Protein AF-A0A7V0IU52-F1 (afdb_monomer_lite)

Structure (mmCIF, N/CA/C/O backbone):
data_AF-A0A7V0IU52-F1
#
_entry.id 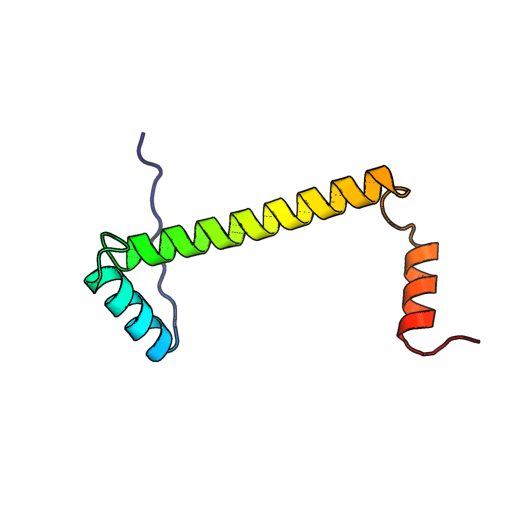  AF-A0A7V0IU52-F1
#
loop_
_atom_site.group_PDB
_atom_site.id
_atom_site.type_symbol
_atom_site.label_atom_id
_atom_site.label_alt_id
_atom_site.label_comp_id
_atom_site.label_asym_id
_atom_site.label_entity_id
_atom_site.label_seq_id
_atom_site.pdbx_PDB_ins_code
_atom_site.Cartn_x
_atom_site.Cartn_y
_atom_site.Cartn_z
_atom_site.occupancy
_atom_site.B_iso_or_equiv
_atom_site.auth_seq_id
_atom_site.auth_comp_id
_atom_site.auth_asy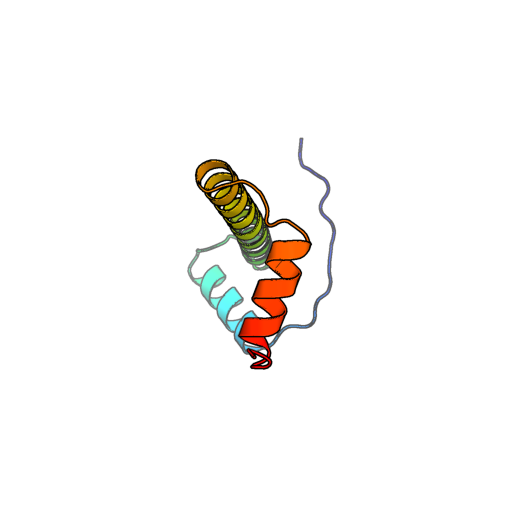m_id
_atom_site.auth_atom_id
_atom_site.pdbx_PDB_model_num
ATOM 1 N N . MET A 1 1 ? 2.926 20.698 11.930 1.00 45.75 1 MET A N 1
ATOM 2 C CA . MET A 1 1 ? 1.799 21.217 11.121 1.00 45.75 1 MET A CA 1
ATOM 3 C C . MET A 1 1 ? 1.080 20.026 10.509 1.00 45.75 1 MET A C 1
ATOM 5 O O . MET A 1 1 ? 1.718 19.261 9.796 1.00 45.75 1 MET A O 1
ATOM 9 N N . THR A 1 2 ? -0.192 19.808 10.836 1.00 71.94 2 THR A N 1
ATOM 10 C CA . THR A 1 2 ? -0.983 18.706 10.266 1.00 71.94 2 THR A CA 1
ATOM 11 C C . THR A 1 2 ? -1.330 19.055 8.819 1.00 71.94 2 THR A C 1
ATOM 13 O O . THR A 1 2 ? -1.898 20.118 8.578 1.00 71.94 2 THR A O 1
ATOM 16 N N . ARG A 1 3 ? -0.955 18.208 7.850 1.00 81.56 3 ARG A N 1
ATOM 17 C CA . ARG A 1 3 ? -1.357 18.408 6.447 1.00 81.56 3 ARG A CA 1
ATOM 18 C C . ARG A 1 3 ? -2.885 18.274 6.330 1.00 81.56 3 ARG A C 1
ATOM 20 O O . ARG A 1 3 ? -3.456 17.424 7.019 1.00 81.56 3 ARG A O 1
ATOM 27 N N . PRO A 1 4 ? -3.554 19.090 5.497 1.00 87.44 4 PRO A N 1
ATOM 28 C CA . PRO A 1 4 ? -4.993 18.968 5.288 1.00 87.44 4 PRO A CA 1
ATOM 29 C C . PRO A 1 4 ? -5.327 17.587 4.706 1.00 87.44 4 PRO A C 1
ATOM 31 O O . PRO A 1 4 ? -4.631 17.107 3.813 1.00 87.44 4 PRO A O 1
ATOM 34 N N . LYS A 1 5 ? -6.382 16.946 5.224 1.00 89.12 5 LYS A N 1
ATOM 35 C CA . LYS A 1 5 ? -6.862 15.643 4.739 1.00 89.12 5 LYS A CA 1
ATOM 36 C C . LYS A 1 5 ? -8.082 15.823 3.841 1.00 89.12 5 LYS A C 1
ATOM 38 O O . LYS A 1 5 ? -8.974 16.604 4.164 1.00 89.12 5 LYS A O 1
ATOM 43 N N . ALA A 1 6 ? -8.136 15.065 2.749 1.00 93.69 6 ALA A N 1
ATOM 44 C CA . ALA A 1 6 ? -9.299 14.983 1.870 1.00 93.69 6 ALA A CA 1
ATOM 45 C C . ALA A 1 6 ? -10.138 13.740 2.204 1.00 93.69 6 ALA A C 1
ATOM 47 O O . ALA A 1 6 ? -9.593 12.688 2.540 1.00 93.69 6 ALA A O 1
ATOM 48 N N . LYS A 1 7 ? -11.468 13.851 2.102 1.00 95.06 7 LYS A N 1
ATOM 49 C CA . LYS A 1 7 ? -12.380 12.710 2.245 1.00 95.06 7 LYS A CA 1
ATOM 50 C C . LYS A 1 7 ? -12.725 12.172 0.863 1.00 95.06 7 LYS A C 1
ATOM 52 O O . LYS A 1 7 ? -13.214 12.919 0.023 1.00 95.06 7 LYS A O 1
ATOM 57 N N . ILE A 1 8 ? -12.513 10.878 0.663 1.00 93.69 8 ILE A N 1
ATOM 58 C CA . ILE A 1 8 ? -12.877 10.174 -0.568 1.00 93.69 8 ILE A CA 1
ATOM 59 C C . ILE A 1 8 ? -13.955 9.133 -0.268 1.00 93.69 8 ILE A C 1
ATOM 61 O O . ILE A 1 8 ? -13.993 8.567 0.825 1.00 93.69 8 ILE A O 1
ATOM 65 N N . THR A 1 9 ? -14.835 8.895 -1.237 1.00 96.56 9 THR A N 1
ATOM 66 C CA . THR A 1 9 ? -15.782 7.773 -1.217 1.00 96.56 9 THR A CA 1
ATOM 67 C C . THR A 1 9 ? -15.402 6.845 -2.355 1.00 96.56 9 THR A C 1
ATOM 69 O O . THR A 1 9 ? -15.240 7.306 -3.482 1.00 96.56 9 THR A O 1
ATOM 72 N N . ILE A 1 10 ? -15.236 5.561 -2.055 1.00 94.44 10 ILE A N 1
ATOM 73 C CA . ILE A 1 10 ? -14.829 4.543 -3.021 1.00 94.44 10 ILE A CA 1
ATOM 74 C C . ILE A 1 10 ? -15.743 3.328 -2.899 1.00 94.44 10 ILE A C 1
ATOM 76 O O . ILE A 1 10 ? -16.214 3.003 -1.807 1.00 94.44 10 ILE A O 1
ATOM 80 N N . THR A 1 11 ? -15.978 2.652 -4.017 1.00 97.69 11 THR A N 1
ATOM 81 C CA . THR A 1 11 ? -16.592 1.324 -4.028 1.00 97.69 11 THR A CA 1
ATOM 82 C C . THR A 1 11 ? -15.482 0.290 -3.928 1.00 97.69 11 THR A C 1
ATOM 84 O O . THR A 1 11 ? -14.506 0.357 -4.670 1.00 97.69 11 THR A O 1
ATOM 87 N N . VAL A 1 12 ? -15.622 -0.658 -3.008 1.00 95.88 12 VAL A N 1
ATOM 88 C CA . VAL A 1 12 ? -14.666 -1.750 -2.798 1.00 95.88 12 VAL A CA 1
ATOM 89 C C . VAL A 1 12 ? -15.420 -3.055 -2.614 1.00 95.88 12 VAL A C 1
ATOM 91 O O . VAL A 1 12 ? -16.586 -3.054 -2.210 1.00 95.88 12 VAL A O 1
ATOM 94 N N . ASP A 1 13 ? -14.742 -4.163 -2.891 1.00 98.25 13 ASP A N 1
ATOM 95 C CA . ASP A 1 13 ? -15.269 -5.489 -2.598 1.00 98.25 13 ASP A CA 1
ATOM 96 C C . ASP A 1 13 ? -15.556 -5.659 -1.091 1.00 98.25 13 ASP A C 1
ATOM 98 O O . ASP A 1 13 ? -14.834 -5.143 -0.228 1.00 98.25 13 ASP A O 1
ATOM 102 N N . GLN A 1 14 ? -16.627 -6.384 -0.759 1.00 97.62 14 GLN A N 1
ATOM 103 C CA . GLN A 1 14 ? -17.025 -6.573 0.639 1.00 97.62 14 GLN A CA 1
ATOM 104 C C . GLN A 1 14 ? -16.002 -7.393 1.432 1.00 97.62 14 GLN A C 1
ATOM 106 O O . GLN A 1 14 ? -15.785 -7.112 2.613 1.00 97.62 14 GLN A O 1
ATOM 111 N N . GLY A 1 15 ? -15.349 -8.368 0.795 1.00 98.19 15 GLY A N 1
ATOM 112 C CA . GLY A 1 15 ? -14.274 -9.156 1.390 1.00 98.19 15 GLY A CA 1
ATOM 113 C C . GLY A 1 15 ? -13.054 -8.300 1.715 1.00 98.19 15 GLY A C 1
ATOM 114 O O . GLY A 1 15 ? -12.468 -8.449 2.786 1.00 98.19 15 GLY A O 1
ATOM 115 N N . VAL A 1 16 ? -12.727 -7.325 0.862 1.00 97.19 16 VAL A N 1
ATOM 116 C CA . VAL A 1 16 ? -11.667 -6.343 1.147 1.00 97.19 16 VAL A CA 1
ATOM 117 C C . VAL A 1 16 ? -12.006 -5.529 2.396 1.00 97.19 16 VAL A C 1
ATOM 119 O O . VAL A 1 16 ? -11.188 -5.440 3.313 1.00 97.19 16 VAL A O 1
ATOM 122 N N . LEU A 1 17 ? -13.224 -4.984 2.492 1.00 97.50 17 LEU A N 1
ATOM 123 C CA . LEU A 1 17 ? -13.637 -4.229 3.679 1.00 97.50 17 LEU A CA 1
ATOM 124 C C . LEU A 1 17 ? -13.632 -5.097 4.949 1.00 97.50 17 LEU A C 1
ATOM 126 O O . LEU A 1 17 ? -13.259 -4.611 6.020 1.00 97.50 17 LEU A O 1
ATOM 130 N N . ALA A 1 18 ? -14.036 -6.365 4.847 1.00 98.25 18 ALA A N 1
ATOM 131 C CA . ALA A 1 18 ? -14.002 -7.309 5.960 1.00 98.25 18 ALA A CA 1
ATOM 132 C C . ALA A 1 18 ? -12.566 -7.561 6.447 1.00 98.25 18 ALA A C 1
ATOM 134 O O . ALA A 1 18 ? -12.306 -7.449 7.646 1.00 98.25 18 ALA A O 1
ATOM 135 N N . SER A 1 19 ? -11.627 -7.800 5.530 1.00 97.81 19 SER A N 1
ATOM 136 C CA . SER A 1 19 ? -10.206 -7.989 5.844 1.00 97.81 19 SER A CA 1
ATOM 137 C C . SER A 1 19 ? -9.591 -6.758 6.509 1.00 97.81 19 SER A C 1
ATOM 139 O O . SER A 1 19 ? -8.913 -6.881 7.528 1.00 97.81 19 SER A O 1
ATOM 141 N N . VAL A 1 20 ? -9.890 -5.555 6.006 1.00 97.50 20 VAL A N 1
ATOM 142 C CA . VAL A 1 20 ? -9.416 -4.301 6.620 1.00 97.50 20 VAL A CA 1
ATOM 143 C C . VAL A 1 20 ? -9.966 -4.140 8.038 1.00 97.50 20 VAL A C 1
ATOM 145 O O . VAL A 1 20 ? -9.232 -3.779 8.958 1.00 97.50 20 VAL A O 1
ATOM 148 N N . LYS A 1 21 ? -11.254 -4.431 8.254 1.00 97.88 21 LYS A N 1
ATOM 149 C CA . LYS A 1 21 ? -11.856 -4.376 9.594 1.00 97.88 21 LYS A CA 1
ATOM 150 C C . LYS A 1 21 ? -11.237 -5.398 10.545 1.00 97.88 21 LYS A C 1
ATOM 152 O O . LYS A 1 21 ? -11.016 -5.059 11.705 1.00 97.88 21 LYS A O 1
ATOM 157 N N . ALA A 1 22 ? -10.940 -6.608 10.072 1.00 98.19 22 ALA A N 1
ATOM 158 C CA . ALA A 1 22 ? -10.262 -7.628 10.866 1.00 98.19 22 ALA A CA 1
ATOM 159 C C . ALA A 1 22 ? -8.850 -7.177 11.272 1.00 98.19 22 ALA A C 1
ATOM 161 O O . ALA A 1 22 ? -8.493 -7.280 12.442 1.00 98.19 22 ALA A O 1
ATOM 162 N N . ALA A 1 23 ? -8.092 -6.587 10.343 1.00 97.5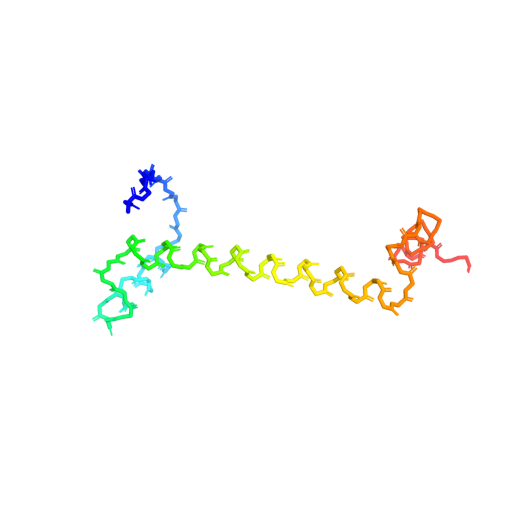6 23 ALA A N 1
ATOM 163 C CA . ALA A 1 23 ? -6.763 -6.042 10.611 1.00 97.56 23 ALA A CA 1
ATOM 164 C C . ALA A 1 23 ? -6.780 -4.924 11.670 1.00 97.56 23 ALA A C 1
ATOM 166 O O . ALA A 1 23 ? -5.968 -4.908 12.597 1.00 97.56 23 ALA A O 1
ATOM 167 N N . VAL A 1 24 ? -7.748 -4.007 11.573 1.00 98.12 24 VAL A N 1
ATOM 168 C CA . VAL A 1 24 ? -7.969 -2.953 12.578 1.00 98.12 24 VAL A CA 1
ATOM 169 C C . VAL A 1 24 ? -8.374 -3.555 13.925 1.00 98.12 24 VAL A C 1
ATOM 171 O O . VAL A 1 24 ? -7.834 -3.161 14.954 1.00 98.12 24 VAL A O 1
ATOM 174 N N . GLY A 1 25 ? -9.273 -4.544 13.931 1.00 97.88 25 GLY A N 1
ATOM 175 C CA . GLY A 1 25 ? -9.663 -5.271 15.143 1.00 97.88 25 GLY A CA 1
ATOM 176 C C . GLY A 1 25 ? -8.499 -6.017 15.804 1.00 97.88 25 GLY A C 1
ATOM 177 O O . GLY A 1 25 ? -8.458 -6.124 17.025 1.00 97.88 25 GLY A O 1
ATOM 178 N N . GLY A 1 26 ? -7.526 -6.468 15.008 1.00 97.62 26 GLY A N 1
ATOM 179 C CA . GLY A 1 26 ? -6.262 -7.052 15.462 1.00 97.62 26 GLY A CA 1
ATOM 180 C C . GLY A 1 26 ? -5.198 -6.033 15.887 1.00 97.62 26 GLY A C 1
ATOM 181 O O . GLY A 1 26 ? -4.092 -6.433 16.240 1.00 97.62 26 GLY A O 1
ATOM 182 N N . GLY A 1 27 ? -5.494 -4.729 15.852 1.00 96.88 27 GLY A N 1
ATOM 183 C CA . GLY A 1 27 ? -4.589 -3.671 16.309 1.00 96.88 27 GLY A CA 1
ATOM 184 C C . GLY A 1 27 ? -3.524 -3.235 15.299 1.00 96.88 27 GLY A C 1
ATOM 185 O O . GLY A 1 27 ? -2.639 -2.463 15.658 1.00 96.88 27 GLY A O 1
ATOM 186 N N . GLN A 1 28 ? -3.600 -3.668 14.036 1.00 95.56 28 GLN A N 1
ATOM 187 C CA . GLN A 1 28 ? -2.621 -3.282 13.006 1.00 95.56 28 GLN A CA 1
ATOM 188 C C . GLN A 1 28 ? -2.727 -1.802 12.605 1.00 95.56 28 GLN A C 1
ATOM 190 O O . GLN A 1 28 ? -1.785 -1.237 12.056 1.00 95.56 28 GLN A O 1
ATOM 195 N N . ALA A 1 29 ? -3.874 -1.169 12.862 1.00 97.19 29 ALA A N 1
ATOM 196 C CA . ALA A 1 29 ? -4.093 0.251 12.627 1.00 97.19 29 ALA A CA 1
ATOM 197 C C . ALA A 1 29 ? -5.175 0.802 13.572 1.00 97.19 29 ALA A C 1
ATOM 199 O O . ALA A 1 29 ? -6.088 0.070 13.951 1.00 97.19 29 ALA A O 1
ATOM 200 N N . PRO A 1 30 ? -5.142 2.106 13.905 1.00 96.31 30 PRO A N 1
ATOM 201 C CA . PRO A 1 30 ? -6.097 2.718 14.834 1.00 96.31 30 PRO A CA 1
ATOM 202 C C . PRO A 1 30 ? -7.501 2.927 14.238 1.00 96.31 30 PRO A C 1
ATOM 204 O O . PRO A 1 30 ? -8.443 3.232 14.963 1.00 96.31 30 PRO A O 1
ATOM 207 N N . SER A 1 31 ? -7.657 2.828 12.915 1.00 97.56 31 SER A N 1
ATOM 208 C CA . SER A 1 31 ? -8.948 2.932 12.228 1.00 97.56 31 SER A CA 1
ATOM 209 C C . SER A 1 31 ? -8.854 2.399 10.799 1.00 97.56 31 SER A C 1
ATOM 211 O O . SER A 1 31 ? -7.759 2.274 10.248 1.00 97.56 31 SER A O 1
ATOM 213 N N . VAL A 1 32 ? -10.008 2.170 10.163 1.00 96.62 32 VAL A N 1
ATOM 214 C CA . VAL A 1 32 ? -10.092 1.813 8.735 1.00 96.62 32 VAL A CA 1
ATOM 215 C C . VAL A 1 32 ? -9.447 2.889 7.859 1.00 96.62 32 VAL A C 1
ATOM 217 O O . VAL A 1 32 ? -8.668 2.563 6.971 1.00 96.62 32 VAL A O 1
ATOM 220 N N . SER A 1 33 ? -9.713 4.171 8.125 1.00 95.50 33 SER A N 1
ATOM 221 C CA . SER A 1 33 ? -9.107 5.270 7.363 1.00 95.50 33 SER A CA 1
ATOM 222 C C . SER A 1 33 ? -7.586 5.292 7.491 1.00 95.50 33 SER A C 1
ATOM 224 O O . SER A 1 33 ? -6.908 5.478 6.489 1.00 95.50 33 S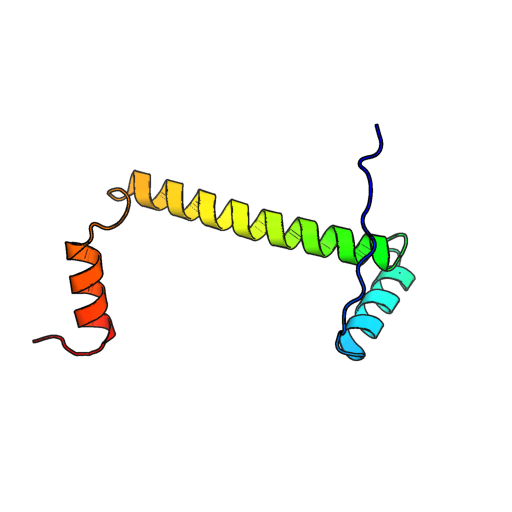ER A O 1
ATOM 226 N N . ALA A 1 34 ? -7.051 5.059 8.694 1.00 95.44 34 ALA A N 1
ATOM 227 C CA . ALA A 1 34 ? -5.606 5.008 8.913 1.00 95.44 34 ALA A CA 1
ATOM 228 C C . ALA A 1 34 ? -4.958 3.803 8.216 1.00 95.44 34 ALA A C 1
ATOM 230 O O . ALA A 1 34 ? -3.888 3.943 7.632 1.00 95.44 34 ALA A O 1
ATOM 231 N N . TYR A 1 35 ? -5.621 2.642 8.238 1.00 97.12 35 TYR A N 1
ATOM 232 C CA . TYR A 1 35 ? -5.165 1.457 7.513 1.00 97.12 35 TYR A CA 1
ATOM 233 C C . TYR A 1 35 ? -5.089 1.724 6.004 1.00 97.12 35 TYR A C 1
ATOM 235 O O . TYR A 1 35 ? -4.064 1.475 5.376 1.00 97.12 35 TYR A O 1
ATOM 243 N N . VAL A 1 36 ? -6.163 2.272 5.429 1.00 95.75 36 VAL A N 1
ATOM 244 C CA . VAL A 1 36 ? -6.246 2.562 3.990 1.00 95.75 36 VAL A CA 1
ATOM 245 C C . VAL A 1 36 ? -5.237 3.636 3.578 1.00 95.75 36 VAL A C 1
ATOM 247 O O . VAL A 1 36 ? -4.573 3.480 2.562 1.00 95.75 36 VAL A O 1
ATOM 250 N N . GLU A 1 37 ? -5.070 4.697 4.370 1.00 95.00 37 GLU A N 1
ATOM 251 C CA . GLU A 1 37 ? -4.055 5.728 4.118 1.00 95.00 37 GLU A CA 1
ATOM 252 C C . GLU A 1 37 ? -2.640 5.139 4.121 1.00 95.00 37 GLU A C 1
ATOM 254 O O . GLU A 1 37 ? -1.866 5.417 3.208 1.00 95.00 37 GLU A O 1
ATOM 259 N N . HIS A 1 38 ? -2.316 4.281 5.095 1.00 95.00 38 HIS A N 1
ATOM 260 C CA . HIS A 1 38 ? -1.020 3.606 5.149 1.00 95.00 38 HIS A CA 1
ATOM 261 C C . HIS A 1 38 ? -0.787 2.706 3.929 1.00 95.00 38 HIS A C 1
ATOM 263 O O . HIS A 1 38 ? 0.285 2.760 3.333 1.00 95.00 38 HIS A O 1
ATOM 269 N N . ALA A 1 39 ? -1.798 1.934 3.519 1.00 95.00 39 ALA A N 1
ATOM 270 C CA . ALA A 1 39 ? -1.715 1.077 2.339 1.00 95.00 39 ALA A CA 1
ATOM 271 C C . ALA A 1 39 ? -1.497 1.883 1.045 1.00 95.00 39 ALA A C 1
ATOM 273 O O . ALA A 1 39 ? -0.640 1.524 0.243 1.00 95.00 39 ALA A O 1
ATOM 274 N N . ILE A 1 40 ? -2.218 2.997 0.862 1.00 94.38 40 ILE A N 1
ATOM 275 C CA . ILE A 1 40 ? -2.051 3.885 -0.303 1.00 94.38 40 ILE A CA 1
ATOM 276 C C . ILE A 1 40 ? -0.642 4.483 -0.330 1.00 94.38 40 ILE A C 1
ATOM 278 O O . ILE A 1 40 ? 0.008 4.472 -1.371 1.00 94.38 40 ILE A O 1
ATOM 282 N N . VAL A 1 41 ? -0.153 4.988 0.806 1.00 94.00 41 VAL A N 1
ATOM 283 C CA . VAL A 1 41 ? 1.206 5.543 0.899 1.00 94.00 41 VAL A CA 1
ATOM 284 C C . VAL A 1 41 ? 2.255 4.473 0.599 1.00 94.00 41 VAL A C 1
ATOM 286 O O . VAL A 1 41 ? 3.207 4.755 -0.122 1.00 94.00 41 VAL A O 1
ATOM 289 N N . GLY A 1 42 ? 2.071 3.253 1.112 1.00 93.69 42 GLY A N 1
ATOM 290 C CA . GLY A 1 42 ? 2.960 2.126 0.839 1.00 93.69 42 GLY A CA 1
ATOM 291 C C . GLY A 1 42 ? 3.008 1.759 -0.644 1.00 93.69 42 GLY A C 1
ATOM 292 O O . GLY A 1 42 ? 4.094 1.601 -1.190 1.00 93.69 42 GLY A O 1
ATOM 293 N N . GLN A 1 43 ? 1.852 1.700 -1.310 1.00 93.44 43 GLN A N 1
ATOM 294 C CA . GLN A 1 43 ? 1.776 1.410 -2.743 1.00 93.44 43 GLN A CA 1
ATOM 295 C C . GLN A 1 43 ? 2.479 2.484 -3.585 1.00 93.44 43 GLN A C 1
ATOM 297 O O . GLN A 1 43 ? 3.287 2.153 -4.445 1.00 93.44 43 GLN A O 1
ATOM 302 N N . LEU A 1 44 ? 2.235 3.767 -3.292 1.00 92.44 44 LEU A N 1
ATOM 303 C CA . LEU A 1 44 ? 2.894 4.876 -3.992 1.00 92.44 44 LEU A CA 1
ATOM 304 C C . LEU A 1 44 ? 4.415 4.877 -3.781 1.00 92.44 44 LEU A C 1
ATOM 306 O O . LEU A 1 44 ? 5.166 5.214 -4.692 1.00 92.44 44 LEU A O 1
ATOM 310 N N . ALA A 1 45 ? 4.877 4.513 -2.582 1.00 89.44 45 ALA A N 1
ATOM 311 C CA . ALA A 1 45 ? 6.304 4.403 -2.299 1.00 89.44 45 ALA A CA 1
ATOM 312 C C . ALA A 1 45 ? 6.946 3.239 -3.067 1.00 89.44 45 ALA A C 1
ATOM 314 O O . ALA A 1 45 ? 8.028 3.415 -3.615 1.00 89.44 45 ALA A O 1
ATOM 315 N N . ALA A 1 46 ? 6.269 2.089 -3.147 1.00 89.19 46 ALA A N 1
ATOM 316 C CA . ALA A 1 46 ? 6.747 0.931 -3.897 1.00 89.19 46 ALA A CA 1
ATOM 317 C C . ALA A 1 46 ? 6.842 1.215 -5.406 1.00 89.19 46 ALA A C 1
ATOM 319 O O . ALA A 1 46 ? 7.818 0.822 -6.037 1.00 89.19 46 ALA A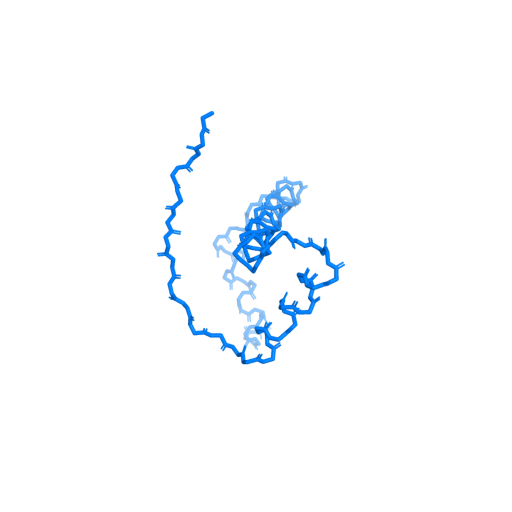 O 1
ATOM 320 N N . GLU A 1 47 ? 5.868 1.931 -5.975 1.00 90.12 47 GLU A N 1
ATOM 321 C CA . GLU A 1 47 ? 5.918 2.393 -7.370 1.00 90.12 47 GLU A CA 1
ATOM 322 C C . GLU A 1 47 ? 7.105 3.338 -7.602 1.00 90.12 47 GLU A C 1
ATOM 324 O O . GLU A 1 47 ? 7.895 3.126 -8.517 1.00 90.12 47 GLU A O 1
ATOM 329 N N . ALA A 1 48 ? 7.303 4.321 -6.717 1.00 85.81 48 ALA A N 1
ATOM 330 C CA . ALA A 1 48 ? 8.428 5.248 -6.820 1.00 85.81 48 ALA A CA 1
ATOM 331 C C . ALA A 1 48 ? 9.799 4.563 -6.648 1.00 85.81 48 ALA A C 1
ATOM 333 O O . ALA A 1 48 ? 10.761 4.928 -7.324 1.00 85.81 48 ALA A O 1
ATOM 334 N N . GLU A 1 49 ? 9.908 3.582 -5.747 1.00 86.38 49 GLU A N 1
ATOM 335 C CA . GLU A 1 49 ? 11.130 2.793 -5.549 1.00 86.38 49 GLU A CA 1
ATOM 336 C C . GLU A 1 49 ? 11.426 1.911 -6.765 1.00 86.38 49 GLU A C 1
ATOM 338 O O . GLU A 1 49 ? 12.577 1.826 -7.200 1.00 86.38 49 GLU A O 1
ATOM 343 N N . PHE A 1 50 ? 10.396 1.288 -7.340 1.00 87.56 50 PHE A N 1
ATOM 344 C CA . PHE A 1 50 ? 10.535 0.509 -8.563 1.00 87.56 50 PHE A CA 1
ATOM 345 C C . PHE A 1 50 ? 11.051 1.382 -9.710 1.00 87.56 50 PHE A C 1
ATOM 347 O O . PHE A 1 50 ? 12.066 1.041 -10.314 1.00 87.56 50 PHE A O 1
ATOM 354 N N . ASP A 1 51 ? 10.436 2.542 -9.946 1.00 84.69 51 ASP A N 1
ATOM 355 C CA . ASP A 1 51 ? 10.863 3.472 -10.996 1.00 84.69 51 ASP A CA 1
ATOM 356 C C . ASP A 1 51 ? 12.311 3.940 -10.791 1.00 84.69 51 ASP A C 1
ATOM 358 O O . ASP A 1 51 ? 13.104 3.959 -11.734 1.00 84.69 51 ASP A O 1
ATOM 362 N N . ALA A 1 52 ? 12.691 4.257 -9.548 1.00 85.62 52 ALA A N 1
ATOM 363 C CA . ALA A 1 52 ? 14.064 4.628 -9.213 1.00 85.62 52 ALA A CA 1
ATOM 364 C C . ALA A 1 52 ? 15.056 3.484 -9.477 1.00 85.62 52 ALA A C 1
ATOM 366 O O . ALA A 1 52 ? 16.134 3.713 -10.026 1.00 85.62 52 ALA A O 1
ATOM 367 N N . THR A 1 53 ? 14.681 2.253 -9.129 1.00 88.88 53 THR A N 1
ATOM 368 C CA . THR A 1 53 ? 15.503 1.059 -9.366 1.00 88.88 53 THR A CA 1
ATOM 369 C C . THR A 1 53 ? 15.696 0.809 -10.858 1.00 88.88 53 THR A C 1
ATOM 371 O O . THR A 1 53 ? 16.809 0.536 -11.302 1.00 88.88 53 THR A O 1
ATOM 374 N N . ILE A 1 54 ? 14.631 0.934 -11.653 1.00 88.31 54 ILE A N 1
ATOM 375 C CA . ILE A 1 54 ? 14.715 0.795 -13.108 1.00 88.31 54 ILE A CA 1
ATOM 376 C C . ILE A 1 54 ? 15.594 1.894 -13.707 1.00 88.31 54 ILE A C 1
ATOM 378 O O . ILE A 1 54 ? 16.450 1.591 -14.534 1.00 88.31 54 ILE A O 1
ATOM 382 N N . ALA A 1 55 ? 15.447 3.146 -13.269 1.00 86.81 55 ALA A N 1
ATOM 383 C CA . ALA A 1 55 ? 16.278 4.246 -13.750 1.00 86.81 55 ALA A CA 1
ATOM 384 C C . ALA A 1 55 ? 17.772 4.027 -13.447 1.00 86.81 55 ALA A C 1
ATOM 386 O O . ALA A 1 55 ? 18.619 4.265 -14.310 1.00 86.81 55 ALA A O 1
ATOM 387 N N . ASP A 1 56 ? 18.109 3.543 -12.250 1.00 88.56 56 ASP A N 1
ATOM 388 C CA . ASP A 1 56 ? 19.489 3.214 -11.876 1.00 88.56 56 ASP A CA 1
ATOM 389 C C . ASP A 1 56 ? 20.055 2.052 -12.711 1.00 88.56 56 ASP A C 1
ATOM 391 O O . ASP A 1 56 ? 21.151 2.143 -13.273 1.00 88.56 56 ASP A O 1
ATOM 395 N N . LEU A 1 57 ? 19.274 0.983 -12.887 1.00 89.81 57 LEU A N 1
ATOM 396 C CA . LEU A 1 57 ? 19.666 -0.151 -13.725 1.00 89.81 57 LEU A CA 1
ATOM 397 C C . LEU A 1 57 ? 19.877 0.258 -15.183 1.00 89.81 57 LEU A C 1
ATOM 399 O O . LEU A 1 57 ? 20.861 -0.150 -15.797 1.00 89.81 57 LEU A O 1
ATOM 403 N N . LEU A 1 58 ? 19.002 1.093 -15.742 1.00 87.94 58 LEU A N 1
ATOM 404 C CA . LEU A 1 58 ? 19.175 1.614 -17.095 1.00 87.94 58 LEU A CA 1
ATOM 405 C C . LEU A 1 58 ? 20.458 2.442 -17.185 1.00 87.94 58 LEU A C 1
ATOM 407 O O . LEU A 1 58 ? 21.309 2.149 -18.019 1.00 87.94 58 LEU A O 1
ATOM 411 N N . ASN A 1 59 ? 20.678 3.389 -16.272 1.00 87.00 59 ASN A N 1
ATOM 412 C CA . ASN A 1 59 ? 21.896 4.206 -16.262 1.00 87.00 59 ASN A CA 1
ATOM 413 C C . ASN A 1 59 ? 23.188 3.380 -16.172 1.00 87.00 59 ASN A C 1
ATOM 415 O O . ASN A 1 59 ? 24.190 3.742 -16.787 1.00 87.00 59 ASN A O 1
ATOM 419 N N . THR A 1 60 ? 23.177 2.266 -15.440 1.00 91.25 60 THR A N 1
ATOM 420 C CA . THR A 1 60 ? 24.352 1.388 -15.300 1.00 91.25 60 THR A CA 1
ATOM 421 C C . THR A 1 60 ? 24.551 0.424 -16.472 1.00 91.25 60 THR A C 1
ATOM 423 O O . THR A 1 60 ? 25.663 -0.071 -16.656 1.00 91.25 60 THR A O 1
ATOM 426 N N . THR A 1 61 ? 23.519 0.172 -17.283 1.00 86.94 61 THR A N 1
ATOM 427 C CA . THR A 1 61 ? 23.553 -0.820 -18.375 1.00 86.94 61 THR A CA 1
ATOM 428 C C . THR A 1 61 ? 23.547 -0.230 -19.787 1.00 86.94 61 THR A C 1
ATOM 430 O O . THR A 1 61 ? 23.798 -0.970 -20.736 1.00 86.94 61 THR A O 1
ATOM 433 N N . GLY A 1 62 ? 23.338 1.081 -19.950 1.00 86.12 62 GLY A N 1
ATOM 434 C CA . GLY A 1 62 ? 23.396 1.735 -21.269 1.00 86.12 62 GLY A CA 1
ATOM 435 C C . GLY A 1 62 ? 22.522 2.980 -21.444 1.00 86.12 62 GLY A C 1
ATOM 436 O O . GLY A 1 62 ? 22.597 3.628 -22.483 1.00 86.12 62 GLY A O 1
ATOM 437 N N . GLY A 1 63 ? 21.740 3.344 -20.431 1.00 87.31 63 GLY A N 1
ATOM 438 C CA . GLY A 1 63 ? 20.751 4.418 -20.463 1.00 87.31 63 GLY A CA 1
ATOM 439 C C . GLY A 1 63 ? 19.362 3.911 -20.843 1.00 87.31 63 GLY A C 1
ATOM 440 O O . GLY A 1 63 ? 19.118 2.708 -20.942 1.00 87.31 63 GLY A O 1
ATOM 441 N N . GLU A 1 64 ? 18.418 4.835 -21.016 1.00 86.50 64 GLU A N 1
ATOM 442 C CA . GLU A 1 64 ? 17.100 4.475 -21.538 1.00 86.50 64 GLU A CA 1
ATOM 443 C C . GLU A 1 64 ? 17.196 3.927 -22.973 1.00 86.50 64 GLU A C 1
ATOM 445 O O . GLU A 1 64 ? 18.003 4.434 -23.756 1.00 86.50 64 GLU A O 1
ATOM 450 N N . PRO A 1 65 ? 16.335 2.963 -23.360 1.00 87.75 65 PRO A N 1
ATOM 451 C CA . PRO A 1 65 ? 16.310 2.447 -24.722 1.00 87.75 65 PRO A CA 1
ATOM 452 C C . PRO A 1 65 ? 16.067 3.560 -25.742 1.00 87.75 65 PRO A C 1
ATOM 454 O O . PRO A 1 65 ? 15.156 4.380 -25.594 1.00 87.75 65 PRO A O 1
ATOM 457 N N . THR A 1 66 ? 16.828 3.571 -26.821 1.00 90.38 66 THR A N 1
ATOM 458 C CA . THR A 1 66 ? 16.558 4.451 -27.958 1.00 90.38 66 THR A CA 1
ATOM 459 C C . THR A 1 66 ? 15.277 4.031 -28.682 1.00 90.38 66 THR A C 1
ATOM 461 O O . THR A 1 66 ? 14.789 2.906 -28.542 1.00 90.38 66 THR A O 1
ATOM 464 N N . ASP A 1 67 ? 14.710 4.929 -29.487 1.00 92.94 67 ASP A N 1
ATOM 465 C CA . ASP A 1 67 ? 13.508 4.621 -30.274 1.00 92.94 67 ASP A CA 1
ATOM 466 C C . ASP A 1 67 ? 13.738 3.462 -31.258 1.00 92.94 67 ASP A C 1
ATOM 468 O O . ASP A 1 67 ? 12.839 2.652 -31.488 1.00 92.94 67 ASP A O 1
ATOM 472 N N . GLU A 1 68 ? 14.956 3.338 -31.795 1.00 91.69 68 GLU A N 1
ATOM 473 C CA . GLU A 1 68 ? 15.355 2.241 -32.682 1.00 91.69 68 GLU A CA 1
ATOM 474 C C . GLU A 1 68 ? 15.379 0.896 -31.943 1.00 91.69 68 GLU A C 1
ATOM 476 O O . GLU A 1 68 ? 14.827 -0.092 -32.433 1.00 91.69 68 GLU A O 1
ATOM 481 N N . GLU A 1 69 ? 15.940 0.864 -30.731 1.00 91.88 69 GLU A N 1
ATOM 482 C CA . GLU A 1 69 ? 15.962 -0.332 -29.880 1.00 91.88 69 GLU A CA 1
ATOM 483 C C . GLU A 1 69 ? 14.555 -0.736 -29.429 1.00 91.88 69 GLU A C 1
ATOM 485 O O . GLU A 1 69 ? 14.225 -1.923 -29.424 1.00 91.88 69 GLU A O 1
ATOM 490 N N . ARG A 1 70 ? 13.684 0.233 -29.109 1.00 92.94 70 ARG A N 1
ATOM 491 C CA . ARG A 1 70 ? 12.273 -0.046 -28.785 1.00 92.94 70 ARG A CA 1
ATOM 492 C C . ARG A 1 70 ? 11.526 -0.608 -29.986 1.00 92.94 70 ARG A C 1
ATOM 494 O O . ARG A 1 70 ? 10.762 -1.561 -29.829 1.00 92.94 70 ARG A O 1
ATOM 501 N N . ALA A 1 71 ? 11.740 -0.044 -31.174 1.00 92.81 71 ALA A N 1
ATOM 502 C CA . ALA A 1 71 ? 11.122 -0.536 -32.399 1.00 92.81 71 ALA A CA 1
ATOM 503 C C . ALA A 1 71 ? 11.569 -1.972 -32.712 1.00 92.81 71 ALA A C 1
ATOM 505 O O . ALA A 1 71 ? 10.737 -2.805 -33.072 1.00 92.81 71 ALA A O 1
ATOM 506 N N . GLU A 1 72 ? 12.851 -2.289 -32.518 1.00 92.06 72 GLU A N 1
ATOM 507 C CA . GLU A 1 72 ? 13.368 -3.646 -32.697 1.00 92.06 72 GLU A CA 1
ATOM 508 C C . GLU A 1 72 ? 12.808 -4.628 -31.662 1.00 92.06 72 GLU A C 1
ATOM 510 O O . GLU A 1 72 ? 12.296 -5.688 -32.028 1.00 92.06 72 GLU A O 1
ATOM 515 N N . ALA A 1 73 ? 12.809 -4.260 -30.380 1.00 91.56 73 ALA A N 1
ATOM 516 C CA . ALA A 1 73 ? 12.215 -5.080 -29.329 1.00 91.56 73 ALA A CA 1
ATOM 517 C C . ALA A 1 73 ? 10.727 -5.357 -29.604 1.00 91.56 73 ALA A C 1
ATOM 519 O O . ALA A 1 73 ? 10.271 -6.494 -29.476 1.00 91.56 73 ALA A O 1
ATOM 520 N N . GLN A 1 74 ? 9.974 -4.349 -30.058 1.00 92.81 74 GLN A N 1
ATOM 521 C CA . GLN A 1 74 ? 8.571 -4.512 -30.432 1.00 92.81 74 GLN A CA 1
ATOM 522 C C . GLN A 1 74 ? 8.397 -5.491 -31.602 1.00 92.81 74 GLN A C 1
ATOM 524 O O . GLN A 1 74 ? 7.460 -6.294 -31.574 1.00 92.81 74 GLN A O 1
ATOM 529 N N . ARG A 1 75 ? 9.280 -5.466 -32.613 1.00 90.44 75 ARG A N 1
ATOM 530 C CA . ARG A 1 75 ? 9.259 -6.437 -33.724 1.00 90.44 75 ARG A CA 1
ATOM 531 C C . ARG A 1 75 ? 9.458 -7.867 -33.225 1.00 90.44 75 ARG A C 1
ATOM 533 O O . ARG A 1 75 ? 8.664 -8.740 -33.578 1.00 90.44 75 ARG A O 1
ATOM 540 N N . LEU A 1 76 ? 10.454 -8.082 -32.362 1.00 92.50 76 LEU A N 1
ATOM 541 C CA . LEU A 1 76 ? 10.763 -9.389 -31.774 1.00 92.50 76 LEU A CA 1
ATOM 542 C C . LEU A 1 76 ? 9.609 -9.915 -30.905 1.00 92.50 76 LEU A C 1
ATOM 544 O O . LEU A 1 76 ? 9.194 -11.063 -31.052 1.00 92.50 76 LEU A O 1
ATOM 548 N N . LEU A 1 77 ? 9.047 -9.065 -30.040 1.00 91.88 77 LEU A N 1
ATOM 549 C CA . LEU A 1 77 ? 7.956 -9.428 -29.128 1.00 91.88 77 LEU A CA 1
ATOM 550 C C . LEU A 1 77 ? 6.620 -9.664 -29.842 1.00 91.88 77 LEU A C 1
ATOM 552 O O . LEU A 1 77 ? 5.802 -10.448 -29.367 1.00 91.88 77 LEU A O 1
ATOM 556 N N . SER A 1 78 ? 6.396 -9.016 -30.987 1.00 89.31 78 SER A N 1
ATOM 557 C CA . SER A 1 78 ? 5.177 -9.204 -31.786 1.00 89.31 78 SER A CA 1
ATOM 558 C C . SER A 1 78 ? 5.217 -10.470 -32.655 1.00 89.31 78 SER A C 1
ATOM 560 O O . SER A 1 78 ? 4.254 -10.747 -33.365 1.00 89.31 78 SER A O 1
ATOM 562 N N . GLY A 1 79 ? 6.317 -11.236 -32.625 1.00 75.12 79 GLY A N 1
ATOM 563 C CA . GLY A 1 79 ? 6.499 -12.430 -33.456 1.00 75.12 79 GLY A CA 1
ATOM 564 C C . GLY A 1 79 ? 6.762 -12.128 -34.935 1.00 75.12 79 GLY A C 1
ATOM 565 O O . GLY A 1 79 ? 6.794 -13.047 -35.747 1.00 75.12 79 GLY A O 1
ATOM 566 N N . THR A 1 80 ? 6.987 -10.860 -35.288 1.00 60.94 80 THR A N 1
ATOM 567 C CA . THR A 1 80 ? 7.365 -10.410 -36.637 1.00 60.94 80 THR A CA 1
ATOM 568 C C . THR A 1 80 ? 8.890 -10.321 -36.738 1.00 60.94 80 THR A C 1
ATOM 570 O O . THR A 1 80 ? 9.445 -9.330 -37.211 1.00 60.94 80 THR A O 1
ATOM 573 N N . ALA A 1 81 ? 9.584 -11.335 -36.222 1.00 58.00 81 ALA A N 1
ATOM 574 C CA . ALA A 1 81 ? 11.002 -11.513 -36.489 1.00 58.00 81 ALA A CA 1
ATOM 575 C C . ALA A 1 81 ? 11.135 -12.074 -37.913 1.00 58.00 81 ALA A C 1
ATOM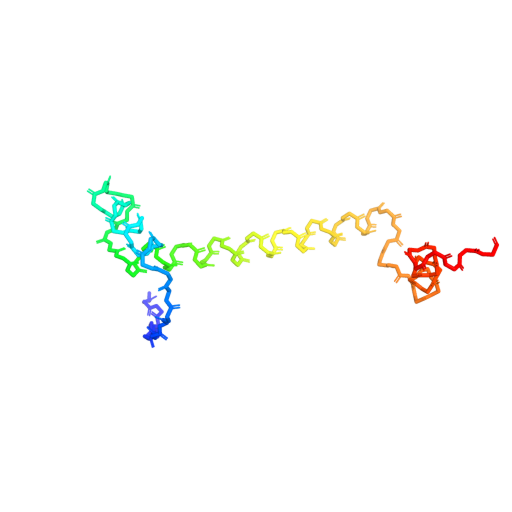 577 O O . ALA A 1 81 ? 10.459 -13.048 -38.249 1.00 58.00 81 ALA A O 1
ATOM 578 N N . ALA A 1 82 ? 11.928 -11.403 -38.751 1.00 57.81 82 ALA A N 1
ATOM 579 C CA . ALA A 1 82 ? 12.257 -11.869 -40.098 1.00 57.81 82 ALA A CA 1
ATOM 580 C C . ALA A 1 82 ? 13.062 -13.176 -40.062 1.00 57.81 82 ALA A C 1
ATOM 582 O O . ALA A 1 82 ? 13.876 -13.338 -39.123 1.00 57.81 82 ALA A O 1
#

Foldseek 3Di:
DDDDDDDDDDDDDPVVVVVLVVCCVVVVAVDSVRSVVVVVVVVVVVVVVVVVVVQVVQVVPPHDDDPVRVVVVCCVVVVVDD

Secondary structure (DSSP, 8-state):
-PPPPPP------HHHHHHHHHHHHTTSSSSHHHHHHHHHHHHHHHHHHHHHHHHHHHHHHTSSPPHHHHHHHHHHHTT---

pLDDT: mean 90.44, std 9.45, range [45.75, 98.25]

Radius of gyration: 21.07 Å; chains: 1; bounding box: 41×34×56 Å

Sequence (82 aa):
MTRPKAKITITVDQGVLASVKAAVGGGQAPSVSAYVEHAIVGQLAAEAEFDATIADLLNTTGGEPTDEERAEAQRLLSGTAA